Protein AF-A0A7Y3ADX4-F1 (afdb_monomer_lite)

Secondary structure (DSSP, 8-state):
-------TT-TTTSS-SSPBTTBSSS--HHHHHGGGGT-GGG-HHHHHHHHHHHHHHHHTHHHHHHHTT--HHHHHHHHHH--TT-

Sequence (86 aa):
DLAYSYKPGSRWVDSHWMKLNGKRDNFTREDFYTFEKLSPLFSKRKIDRIIDEIKEHVSKWHSLAVENSVPKSLVRLIETNLRLRL

Structure (mmCIF, N/CA/C/O backbone):
data_AF-A0A7Y3ADX4-F1
#
_entry.id   AF-A0A7Y3ADX4-F1
#
loop_
_atom_site.group_PDB
_atom_site.id
_atom_site.type_symbol
_atom_site.label_atom_id
_atom_site.label_alt_id
_atom_site.label_comp_id
_atom_site.label_asym_id
_atom_site.label_entity_id
_atom_site.label_seq_id
_atom_site.pdbx_PDB_ins_code
_atom_site.Cartn_x
_atom_site.Cartn_y
_atom_site.Cartn_z
_atom_site.occupancy
_atom_site.B_iso_or_equiv
_atom_site.auth_seq_id
_atom_site.auth_comp_id
_atom_site.auth_asym_id
_atom_site.auth_atom_id
_atom_site.pdbx_PDB_model_num
ATOM 1 N N . ASP A 1 1 ? 19.110 -1.953 -4.133 1.00 84.56 1 ASP A N 1
ATOM 2 C CA . ASP A 1 1 ? 18.688 -3.311 -4.518 1.00 84.56 1 ASP A CA 1
ATOM 3 C C . ASP A 1 1 ? 17.162 -3.358 -4.547 1.00 84.56 1 ASP A C 1
ATOM 5 O O . ASP A 1 1 ? 16.548 -2.620 -3.781 1.00 84.56 1 ASP A O 1
ATOM 9 N N . LEU A 1 2 ? 16.557 -4.132 -5.450 1.00 90.75 2 LEU A N 1
ATOM 10 C CA . LEU A 1 2 ? 15.103 -4.203 -5.647 1.00 90.75 2 LEU A CA 1
ATOM 11 C C . LEU A 1 2 ? 14.652 -5.667 -5.683 1.00 90.75 2 LEU A C 1
ATOM 13 O O . LEU A 1 2 ? 14.984 -6.399 -6.611 1.00 90.75 2 LEU A O 1
ATOM 17 N N . ALA A 1 3 ? 13.816 -6.058 -4.720 1.00 91.38 3 ALA A N 1
ATOM 18 C CA . ALA A 1 3 ? 13.155 -7.359 -4.695 1.00 91.38 3 ALA A CA 1
ATOM 19 C C . ALA A 1 3 ? 11.643 -7.196 -4.905 1.00 91.38 3 ALA A C 1
ATOM 21 O O . ALA A 1 3 ? 10.992 -6.419 -4.205 1.00 91.38 3 ALA A O 1
ATOM 22 N N . TYR A 1 4 ? 11.078 -7.948 -5.853 1.00 91.88 4 TYR A N 1
ATOM 23 C CA . TYR A 1 4 ? 9.641 -7.968 -6.124 1.00 91.88 4 TYR A CA 1
ATOM 24 C C . TYR A 1 4 ? 9.087 -9.389 -6.015 1.00 91.88 4 TYR A C 1
ATOM 26 O O . TYR A 1 4 ? 9.353 -10.242 -6.860 1.00 91.88 4 TYR A O 1
ATOM 34 N N . SER A 1 5 ? 8.299 -9.626 -4.967 1.00 89.75 5 SER A N 1
ATOM 35 C CA . SER A 1 5 ? 7.803 -10.954 -4.583 1.00 89.75 5 SER A CA 1
ATOM 36 C C . SER A 1 5 ? 6.287 -11.067 -4.753 1.00 89.75 5 SER A C 1
ATOM 38 O O . SER A 1 5 ? 5.580 -11.466 -3.830 1.00 89.75 5 SER A O 1
ATOM 40 N N . TYR A 1 6 ? 5.779 -10.682 -5.925 1.00 91.94 6 TYR A N 1
ATOM 41 C CA . TYR A 1 6 ? 4.369 -10.823 -6.283 1.00 91.94 6 TYR A CA 1
ATOM 42 C C . TYR A 1 6 ? 4.223 -11.279 -7.734 1.00 91.94 6 TYR A C 1
ATOM 44 O O . TYR A 1 6 ? 4.846 -10.724 -8.639 1.00 91.94 6 TYR A O 1
ATOM 52 N N . LYS A 1 7 ? 3.393 -12.300 -7.966 1.00 89.75 7 LYS A N 1
ATOM 53 C CA . LYS A 1 7 ? 3.096 -12.801 -9.314 1.00 89.75 7 LYS A CA 1
ATOM 54 C C . LYS A 1 7 ? 1.599 -13.098 -9.430 1.00 89.75 7 LYS A C 1
ATOM 56 O O . LYS A 1 7 ? 1.173 -14.112 -8.876 1.00 89.75 7 LYS A O 1
ATOM 61 N N . PRO A 1 8 ? 0.819 -12.278 -10.161 1.00 87.06 8 PRO A N 1
ATOM 62 C CA . PRO A 1 8 ? -0.598 -12.540 -10.406 1.00 87.06 8 PRO A CA 1
ATOM 63 C C . PRO A 1 8 ? -0.850 -13.962 -10.922 1.00 87.06 8 PRO A C 1
ATOM 65 O O . PRO A 1 8 ? -0.133 -14.442 -11.803 1.00 87.06 8 PRO A O 1
ATOM 68 N N . GLY A 1 9 ? -1.859 -14.637 -10.366 1.00 87.88 9 GLY A N 1
ATOM 69 C CA . GLY A 1 9 ? -2.245 -16.004 -10.740 1.00 87.88 9 GLY A CA 1
ATOM 70 C C . GLY A 1 9 ? -1.322 -17.108 -10.214 1.00 87.88 9 GLY A C 1
ATOM 71 O O . GLY A 1 9 ? -1.539 -18.286 -10.500 1.00 87.88 9 GLY A O 1
ATOM 72 N N . SER A 1 10 ? -0.279 -16.765 -9.455 1.00 89.94 10 SER A N 1
ATOM 73 C CA . SER A 1 10 ? 0.548 -17.751 -8.770 1.00 89.94 10 SER A CA 1
ATOM 74 C C . SER A 1 10 ? -0.085 -18.164 -7.448 1.00 89.94 10 SER A C 1
ATOM 76 O O . SER A 1 10 ? -0.069 -17.388 -6.499 1.00 89.94 10 SER A O 1
ATOM 78 N N . ARG A 1 11 ? -0.478 -19.438 -7.330 1.00 84.12 11 ARG A N 1
ATOM 79 C CA . ARG A 1 11 ? -1.025 -20.038 -6.095 1.00 84.12 11 ARG A CA 1
ATOM 80 C C . ARG A 1 11 ? -0.208 -19.748 -4.823 1.00 84.12 11 ARG A C 1
ATOM 82 O O . ARG A 1 11 ? -0.745 -19.828 -3.722 1.00 84.12 11 ARG A O 1
ATOM 89 N N . TRP A 1 12 ? 1.088 -19.478 -4.964 1.00 83.38 12 TRP A N 1
ATOM 90 C CA . TRP A 1 12 ? 2.009 -19.307 -3.841 1.00 83.38 12 TRP A CA 1
ATOM 91 C C . TRP A 1 12 ? 2.308 -17.849 -3.483 1.00 83.38 12 TRP A C 1
ATOM 93 O O . TRP A 1 12 ? 2.614 -17.577 -2.328 1.00 83.38 12 TRP A O 1
ATOM 103 N N . VAL A 1 13 ? 2.261 -16.923 -4.447 1.00 88.38 13 VAL A N 1
ATOM 104 C CA . VAL A 1 13 ? 2.765 -15.542 -4.268 1.00 88.38 13 VAL A CA 1
ATOM 105 C C . VAL A 1 13 ? 1.859 -14.475 -4.898 1.00 88.38 13 VAL A C 1
ATOM 107 O O . VAL A 1 13 ? 2.295 -13.350 -5.134 1.00 88.38 13 VAL A O 1
ATOM 110 N N . ASP A 1 14 ? 0.601 -14.807 -5.194 1.00 89.19 14 ASP A N 1
ATOM 111 C CA . ASP A 1 14 ? -0.423 -13.843 -5.630 1.00 89.19 14 ASP A CA 1
ATOM 112 C C . ASP A 1 14 ? -1.249 -13.263 -4.473 1.00 89.19 14 ASP A C 1
ATOM 114 O O . ASP A 1 14 ? -2.136 -12.437 -4.688 1.00 89.19 14 ASP A O 1
ATOM 118 N N . SER A 1 15 ? -0.966 -13.694 -3.245 1.00 86.88 15 SER A N 1
ATOM 119 C CA . SER A 1 15 ? -1.769 -13.390 -2.068 1.00 86.88 15 SER A CA 1
ATOM 120 C C . SER A 1 15 ? -0.884 -12.971 -0.908 1.00 86.88 15 SER A C 1
ATOM 122 O O . SER A 1 15 ? 0.178 -13.548 -0.667 1.00 86.88 15 SER A O 1
ATOM 124 N N . HIS A 1 16 ? -1.344 -11.980 -0.145 1.00 86.44 16 HIS A N 1
ATOM 125 C CA . HIS A 1 16 ? -0.670 -11.605 1.088 1.00 86.44 16 HIS A CA 1
ATOM 126 C C . HIS A 1 16 ? -0.749 -12.746 2.116 1.00 86.44 16 HIS A C 1
ATOM 128 O O . HIS A 1 16 ? -1.758 -13.453 2.211 1.00 86.44 16 HIS A O 1
ATOM 134 N N . TRP A 1 17 ? 0.320 -12.922 2.897 1.00 87.19 17 TRP A N 1
ATOM 135 C CA . TRP A 1 17 ? 0.397 -13.993 3.891 1.00 87.19 17 TRP A CA 1
ATOM 136 C C . TRP A 1 17 ? -0.598 -13.777 5.042 1.00 87.19 17 TRP A C 1
ATOM 138 O O . TRP A 1 17 ? -1.259 -14.719 5.489 1.00 87.19 17 TRP A O 1
ATOM 148 N N . MET A 1 18 ? -0.765 -12.523 5.471 1.00 90.69 18 MET A N 1
ATOM 149 C CA . MET A 1 18 ? -1.685 -12.139 6.541 1.00 90.69 18 MET A CA 1
ATOM 150 C C . MET A 1 18 ? -3.080 -11.772 6.018 1.00 90.69 18 MET A C 1
ATOM 152 O O . MET A 1 18 ? -3.258 -11.361 4.872 1.00 90.69 18 MET A O 1
ATOM 156 N N . LYS A 1 19 ? -4.081 -11.901 6.896 1.00 92.25 19 LYS A N 1
ATOM 157 C CA . LYS A 1 19 ? -5.444 -11.403 6.673 1.00 92.25 19 LYS A CA 1
A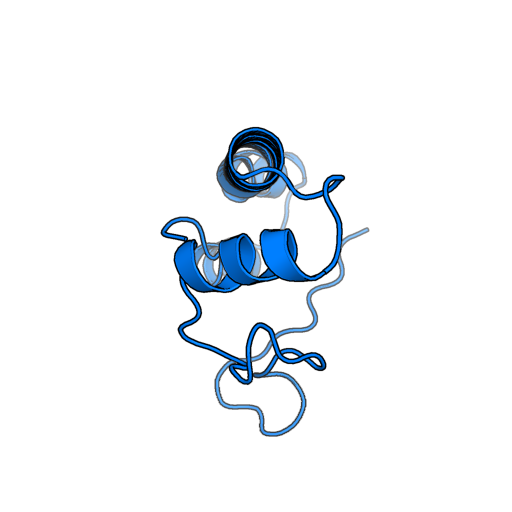TOM 158 C C . LYS A 1 19 ? -5.646 -10.087 7.418 1.00 92.25 19 LYS A C 1
ATOM 160 O O . LYS A 1 19 ? -5.294 -9.994 8.590 1.00 92.25 19 LYS A O 1
ATOM 165 N N . LEU A 1 20 ? -6.296 -9.128 6.772 1.00 92.50 20 LEU A N 1
ATOM 166 C CA . LEU A 1 20 ? -6.825 -7.914 7.381 1.00 92.50 20 LEU A CA 1
ATOM 167 C C . LEU A 1 20 ? -8.338 -8.063 7.522 1.00 92.50 20 LEU A C 1
ATOM 169 O O . LEU A 1 20 ? -9.027 -8.231 6.519 1.00 92.50 20 LEU A O 1
ATOM 173 N N . ASN A 1 21 ? -8.854 -8.042 8.753 1.00 92.94 21 ASN A N 1
ATOM 174 C CA . ASN A 1 21 ? -10.288 -8.211 9.019 1.00 92.94 21 ASN A CA 1
ATOM 175 C C . ASN A 1 21 ? -10.895 -9.440 8.291 1.00 92.94 21 ASN A C 1
ATOM 177 O O . ASN A 1 21 ? -11.931 -9.374 7.636 1.00 92.94 21 ASN A O 1
ATOM 181 N N . GLY A 1 22 ? -10.173 -10.568 8.316 1.00 93.56 22 GLY A N 1
ATOM 182 C CA . GLY A 1 22 ? -10.566 -11.807 7.632 1.00 93.56 22 GLY A CA 1
ATOM 183 C C . GLY A 1 22 ? -10.308 -11.848 6.116 1.00 93.56 22 GLY A C 1
ATOM 184 O O . GLY A 1 22 ? -10.373 -12.932 5.530 1.00 93.56 22 GLY A O 1
ATOM 185 N N . LYS A 1 23 ? -9.939 -10.727 5.488 1.00 94.00 23 LYS A N 1
ATOM 186 C CA . LYS A 1 23 ? -9.715 -10.592 4.041 1.00 94.00 23 LYS A CA 1
ATOM 187 C C . LYS A 1 23 ? -8.225 -10.664 3.695 1.00 94.00 2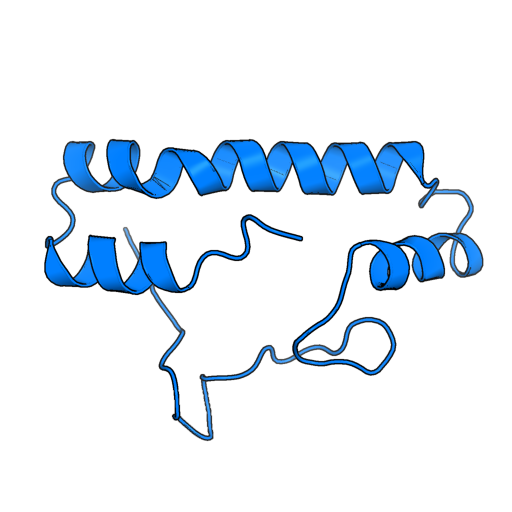3 LYS A C 1
ATOM 189 O O . LYS A 1 23 ? -7.397 -10.066 4.373 1.00 94.00 23 LYS A O 1
ATOM 194 N N . ARG A 1 24 ? -7.869 -11.391 2.631 1.00 91.31 24 ARG A N 1
ATOM 195 C CA . ARG A 1 24 ? -6.508 -11.357 2.040 1.00 91.31 24 ARG A CA 1
ATOM 196 C C . ARG A 1 24 ? -6.398 -10.376 0.879 1.00 91.31 24 ARG A C 1
ATOM 198 O O . ARG A 1 24 ? -5.309 -9.904 0.575 1.00 91.31 24 ARG A O 1
ATOM 205 N N . ASP A 1 25 ? -7.529 -10.079 0.250 1.00 90.56 25 ASP A N 1
ATOM 206 C CA . ASP A 1 25 ? -7.626 -9.178 -0.884 1.00 90.56 25 ASP A CA 1
ATOM 207 C C . ASP A 1 25 ? -8.961 -8.425 -0.872 1.00 90.56 25 ASP A C 1
ATOM 209 O O . ASP A 1 25 ? -9.857 -8.782 -0.103 1.00 90.56 25 ASP A O 1
ATOM 213 N N . ASN A 1 26 ? -9.076 -7.380 -1.696 1.00 91.06 26 ASN A N 1
ATOM 214 C CA . ASN A 1 26 ? -10.242 -6.493 -1.782 1.00 91.06 26 ASN A CA 1
ATOM 215 C C . ASN A 1 26 ? -10.661 -5.916 -0.418 1.00 91.06 26 ASN A C 1
ATOM 217 O O . ASN A 1 26 ? -11.840 -5.682 -0.149 1.00 91.06 26 ASN A O 1
ATOM 221 N N . PHE A 1 27 ? -9.686 -5.719 0.469 1.00 94.12 27 PHE A N 1
ATOM 222 C CA . PHE A 1 27 ? -9.891 -4.976 1.699 1.00 94.12 27 PHE A CA 1
ATOM 223 C C . PHE A 1 27 ? -9.901 -3.478 1.400 1.00 94.12 27 PHE A C 1
ATOM 225 O O . PHE A 1 27 ? -9.259 -2.992 0.470 1.00 94.12 27 PHE A O 1
ATOM 232 N N . THR A 1 28 ? -10.650 -2.763 2.217 1.00 95.00 28 THR A N 1
ATOM 233 C CA . THR A 1 28 ? -10.921 -1.333 2.104 1.00 95.00 28 THR A CA 1
ATOM 234 C C . THR A 1 28 ? -10.337 -0.608 3.305 1.00 95.00 28 THR A C 1
ATOM 236 O O . THR A 1 28 ? -9.981 -1.235 4.305 1.00 95.00 28 THR A O 1
ATOM 239 N N . ARG A 1 29 ? -10.286 0.722 3.251 1.00 94.88 29 ARG A N 1
ATOM 240 C CA . ARG A 1 29 ? -9.919 1.538 4.412 1.00 94.88 29 ARG A CA 1
ATOM 241 C C . ARG A 1 29 ? -10.763 1.235 5.663 1.00 94.88 29 ARG A C 1
ATOM 243 O O . ARG A 1 29 ? -10.213 1.183 6.759 1.00 94.88 29 ARG A O 1
ATOM 250 N N . GLU A 1 30 ? -12.048 0.918 5.501 1.00 95.38 30 GLU A N 1
ATOM 251 C CA . GLU A 1 30 ? -12.939 0.524 6.607 1.00 95.38 30 GLU A CA 1
ATOM 252 C C . GLU A 1 30 ? -12.462 -0.738 7.344 1.00 95.38 30 GLU A C 1
ATOM 254 O O . GLU A 1 30 ? -12.630 -0.863 8.558 1.00 95.38 30 GLU A O 1
ATOM 259 N N . ASP A 1 31 ? -11.794 -1.662 6.644 1.00 96.19 31 ASP A N 1
ATOM 260 C CA . ASP A 1 31 ? -11.229 -2.857 7.273 1.00 96.19 31 ASP A CA 1
ATOM 261 C C . ASP A 1 31 ? -10.093 -2.509 8.249 1.00 96.19 31 ASP A C 1
ATOM 263 O O . ASP A 1 31 ? -9.914 -3.211 9.245 1.00 96.19 31 ASP A O 1
ATOM 267 N N . PHE A 1 32 ? -9.369 -1.405 8.029 1.00 95.50 32 PHE A N 1
ATOM 268 C CA . PHE A 1 32 ? -8.342 -0.923 8.958 1.00 95.50 32 PHE A CA 1
ATOM 269 C C . PHE A 1 32 ? -8.941 -0.265 10.198 1.00 95.50 32 PHE A C 1
ATOM 271 O O . PHE A 1 32 ? -8.403 -0.435 11.289 1.00 95.50 32 PHE A O 1
ATOM 278 N N . TYR A 1 33 ? -10.069 0.439 10.075 1.00 96.06 33 TYR A N 1
ATOM 279 C CA . TYR A 1 33 ? -10.722 1.071 11.229 1.00 96.06 33 TYR A CA 1
ATOM 280 C C . TYR A 1 33 ? -11.213 0.055 12.264 1.00 96.06 33 TYR A C 1
ATOM 282 O O . TYR A 1 33 ? -11.384 0.391 13.433 1.00 96.06 33 TYR A O 1
ATOM 290 N N . THR A 1 34 ? -11.334 -1.225 11.894 1.00 95.56 34 THR A N 1
ATOM 291 C CA . THR A 1 34 ? -11.584 -2.300 12.867 1.00 95.56 34 THR A CA 1
ATOM 292 C C . THR A 1 34 ? -10.508 -2.398 13.956 1.00 95.56 34 THR A C 1
ATOM 294 O O . THR A 1 34 ? -10.799 -2.890 15.047 1.00 95.56 34 THR A O 1
ATOM 297 N N . PHE A 1 35 ? -9.303 -1.866 13.717 1.00 94.69 35 PHE A N 1
ATOM 298 C CA . PHE A 1 35 ? -8.225 -1.795 14.704 1.00 94.69 35 PHE A CA 1
ATOM 299 C C . PHE A 1 35 ? -8.516 -0.860 15.879 1.00 94.69 35 PHE A C 1
ATOM 301 O O . PHE A 1 35 ? -7.940 -1.067 16.948 1.00 94.69 35 PHE A O 1
ATOM 308 N N . GLU A 1 36 ? -9.440 0.098 15.744 1.00 94.69 36 GLU A N 1
ATOM 309 C CA . GLU A 1 36 ? -9.877 0.941 16.869 1.00 94.69 36 GLU A CA 1
ATOM 310 C C . GLU A 1 36 ? -10.388 0.096 18.043 1.00 94.69 36 GLU A C 1
ATOM 312 O O . GLU A 1 36 ? -10.192 0.449 19.204 1.00 94.69 36 GLU A O 1
ATOM 317 N N . LYS A 1 37 ? -10.980 -1.069 17.745 1.00 93.19 37 LYS A N 1
ATOM 318 C CA . LYS A 1 37 ? -11.486 -2.020 18.745 1.00 93.19 37 LYS A CA 1
ATOM 319 C C . LYS A 1 37 ? -10.373 -2.766 19.486 1.00 93.19 37 LYS A C 1
ATOM 321 O O . LYS A 1 37 ? -10.632 -3.335 20.540 1.00 93.19 37 LYS A O 1
ATOM 326 N N . LEU A 1 38 ? -9.160 -2.805 18.929 1.00 93.44 38 LEU A N 1
ATOM 327 C CA . LEU A 1 38 ? -8.019 -3.527 19.497 1.00 93.44 38 LEU A CA 1
ATOM 328 C C . LEU A 1 38 ? -7.206 -2.654 20.454 1.00 93.44 38 LEU A C 1
ATOM 330 O O . LEU A 1 38 ? -6.651 -3.159 21.427 1.00 93.44 38 LEU A O 1
ATOM 334 N N . SER A 1 39 ? -7.088 -1.354 20.167 1.00 95.00 39 SER A N 1
ATOM 335 C CA . SER A 1 39 ? -6.352 -0.420 21.018 1.00 95.00 39 SER A CA 1
ATOM 336 C C . SER A 1 39 ? -6.727 1.035 20.720 1.00 95.00 39 SER A C 1
ATOM 338 O O . SER A 1 39 ? -6.784 1.412 19.547 1.00 95.00 39 SER A O 1
ATOM 340 N N . PRO A 1 40 ? -6.836 1.905 21.747 1.00 91.62 40 PRO A N 1
ATOM 341 C CA . PRO A 1 40 ? -7.018 3.347 21.552 1.00 91.62 40 PRO A CA 1
ATOM 342 C C . PRO A 1 40 ? -5.850 4.006 20.795 1.00 91.62 40 PRO A C 1
ATOM 344 O O . PRO A 1 40 ? -5.979 5.122 20.295 1.00 91.62 40 PRO A O 1
ATOM 347 N N . LEU A 1 41 ? -4.707 3.318 20.666 1.00 94.94 41 LEU A N 1
ATOM 348 C CA . LEU A 1 41 ? -3.577 3.770 19.855 1.00 94.94 41 LEU A CA 1
ATOM 349 C C . LEU A 1 41 ? -3.874 3.806 18.352 1.00 94.94 41 LEU A C 1
ATOM 351 O O . LEU A 1 41 ? -3.128 4.470 17.630 1.00 94.94 41 LEU A O 1
ATOM 355 N N . PHE A 1 42 ? -4.897 3.094 17.876 1.00 95.94 42 PHE A N 1
ATOM 356 C CA . PHE A 1 42 ? -5.262 2.984 16.462 1.00 95.94 42 PHE A CA 1
ATOM 357 C C . PHE A 1 42 ? -6.433 3.893 16.091 1.00 95.94 42 PHE A C 1
ATOM 359 O O . PHE A 1 42 ? -7.334 3.469 15.382 1.00 95.94 42 PHE A O 1
ATOM 366 N N . SER A 1 43 ? -6.433 5.145 16.551 1.00 96.81 43 SER A N 1
ATOM 367 C CA . SER A 1 43 ? -7.479 6.097 16.163 1.00 96.81 43 SER A CA 1
ATOM 368 C C . SER A 1 43 ? -7.575 6.254 14.640 1.00 96.81 43 SER A C 1
ATOM 370 O O . SER A 1 43 ? -6.552 6.262 13.946 1.00 96.81 43 SER A O 1
ATOM 372 N N . LYS A 1 44 ? -8.791 6.464 14.123 1.00 96.25 44 LYS A N 1
ATOM 373 C CA . LYS A 1 44 ? -9.076 6.714 12.703 1.00 96.25 44 LYS A CA 1
ATOM 374 C C . LYS A 1 44 ? -8.116 7.719 12.079 1.00 96.25 44 LYS A C 1
ATOM 376 O O . LYS A 1 44 ? -7.494 7.428 11.067 1.00 96.25 44 LYS A O 1
ATOM 381 N N . ARG A 1 45 ? -7.887 8.854 12.750 1.00 97.12 45 ARG A N 1
ATOM 382 C CA . ARG A 1 45 ? -6.942 9.889 12.297 1.00 97.12 45 ARG A CA 1
ATOM 383 C C . ARG A 1 45 ? -5.521 9.352 12.103 1.00 97.12 45 ARG A C 1
ATOM 385 O O . ARG A 1 45 ? -4.839 9.754 11.164 1.00 97.12 45 ARG A O 1
ATOM 392 N N . LYS A 1 46 ? -5.042 8.488 13.004 1.00 97.19 46 LYS A N 1
ATOM 393 C CA . LYS A 1 46 ? -3.704 7.892 12.895 1.00 97.19 46 LYS A CA 1
ATOM 394 C C . LYS A 1 46 ? -3.651 6.876 11.759 1.00 97.19 46 LYS A C 1
ATOM 396 O O . LYS A 1 46 ? -2.670 6.874 11.023 1.00 97.19 46 LYS A O 1
ATOM 401 N N . ILE A 1 47 ? -4.687 6.047 11.625 1.00 97.19 47 ILE A N 1
ATOM 402 C CA . ILE A 1 47 ? -4.817 5.079 10.531 1.00 97.19 47 ILE A CA 1
ATOM 403 C C . ILE A 1 47 ? -4.807 5.809 9.186 1.00 97.19 47 ILE A C 1
ATOM 405 O O . ILE A 1 47 ? -3.982 5.484 8.338 1.00 97.19 47 ILE A O 1
ATOM 409 N N . ASP A 1 48 ? -5.653 6.828 9.028 1.00 97.06 48 ASP A N 1
ATOM 410 C CA . ASP A 1 48 ? -5.744 7.640 7.813 1.00 97.06 48 ASP A CA 1
ATOM 411 C C . ASP A 1 48 ? -4.393 8.236 7.450 1.00 97.06 48 ASP A C 1
ATOM 413 O O . ASP A 1 48 ? -3.898 8.009 6.350 1.00 97.06 48 ASP A O 1
ATOM 417 N N . ARG A 1 49 ? -3.744 8.900 8.413 1.00 97.88 49 ARG A N 1
ATOM 418 C CA . ARG A 1 49 ? -2.423 9.494 8.203 1.00 97.88 49 ARG A CA 1
ATOM 419 C C . ARG A 1 49 ? -1.405 8.469 7.703 1.00 97.88 49 ARG A C 1
ATOM 421 O O . ARG A 1 49 ? -0.698 8.759 6.750 1.00 97.88 49 ARG A O 1
ATOM 428 N N . ILE A 1 50 ? -1.333 7.292 8.330 1.00 97.12 50 ILE A N 1
ATOM 429 C CA . ILE A 1 50 ? -0.382 6.243 7.933 1.00 97.12 50 ILE A CA 1
ATOM 430 C C . ILE A 1 50 ? -0.699 5.733 6.523 1.00 97.12 50 ILE A C 1
ATOM 432 O O . ILE A 1 50 ? 0.208 5.586 5.710 1.00 97.12 50 ILE A O 1
ATOM 436 N N . ILE A 1 51 ? -1.970 5.462 6.213 1.00 96.81 51 ILE A N 1
ATOM 437 C CA . ILE A 1 51 ? -2.356 4.961 4.889 1.00 96.81 51 ILE A CA 1
ATOM 438 C C . ILE A 1 51 ? -2.054 6.008 3.812 1.00 96.81 51 ILE A C 1
ATOM 440 O O . ILE A 1 51 ? -1.507 5.658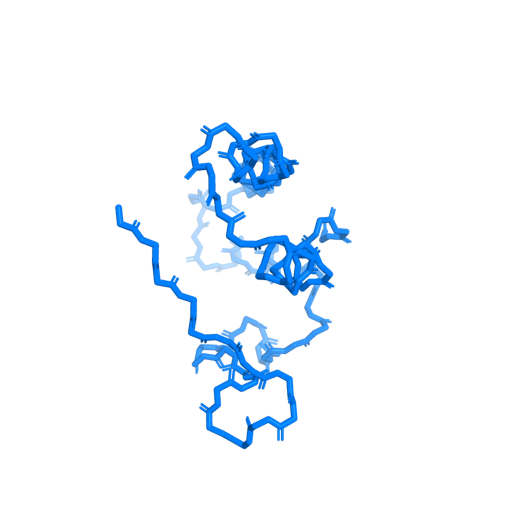 2.768 1.00 96.81 51 ILE A O 1
ATOM 444 N N . ASP A 1 52 ? -2.382 7.276 4.055 1.00 97.50 52 ASP A N 1
ATOM 445 C CA . ASP A 1 52 ? -2.165 8.358 3.094 1.00 97.50 52 ASP A CA 1
ATOM 446 C C . ASP A 1 52 ? -0.677 8.643 2.866 1.00 97.50 52 ASP A C 1
ATOM 448 O O . ASP A 1 52 ? -0.259 8.757 1.716 1.00 97.50 52 ASP A O 1
ATOM 452 N N . GLU A 1 53 ? 0.137 8.640 3.924 1.00 98.12 53 GLU A N 1
ATOM 453 C CA . GLU A 1 53 ? 1.597 8.765 3.832 1.00 98.12 53 GLU A CA 1
ATOM 454 C C . GLU A 1 53 ? 2.202 7.633 2.987 1.00 98.12 53 GLU A C 1
ATOM 456 O O . GLU A 1 53 ? 2.953 7.875 2.040 1.00 98.12 53 GLU A O 1
ATOM 461 N N . ILE A 1 54 ? 1.818 6.380 3.256 1.00 97.12 54 ILE A N 1
ATOM 462 C CA . ILE A 1 54 ? 2.297 5.234 2.475 1.00 97.12 5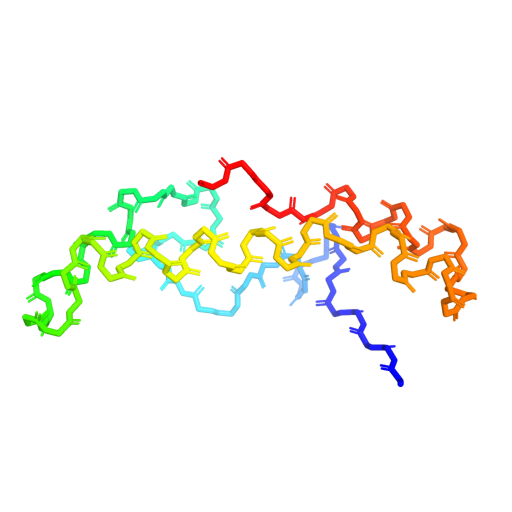4 ILE A CA 1
ATOM 463 C C . ILE A 1 54 ? 1.833 5.324 1.018 1.00 97.12 54 ILE A C 1
ATOM 465 O O . ILE A 1 54 ? 2.629 5.069 0.114 1.00 97.12 54 ILE A O 1
ATOM 469 N N . LYS A 1 55 ? 0.581 5.718 0.757 1.00 96.94 55 LYS A N 1
ATOM 470 C CA . LYS A 1 55 ? 0.079 5.916 -0.613 1.00 96.94 55 LYS A CA 1
ATOM 471 C C . LYS A 1 55 ? 0.870 6.994 -1.343 1.00 96.94 55 LYS A C 1
ATOM 473 O O . LYS A 1 55 ? 1.234 6.783 -2.498 1.00 96.94 55 LYS A O 1
ATOM 478 N N . GLU A 1 56 ? 1.165 8.110 -0.684 1.00 97.56 56 GLU A N 1
ATOM 479 C CA . GLU A 1 56 ? 1.965 9.191 -1.254 1.00 97.56 56 GLU A CA 1
ATOM 480 C C . GLU A 1 56 ? 3.362 8.692 -1.641 1.00 97.56 56 GLU A C 1
ATOM 482 O O . GLU A 1 56 ? 3.787 8.866 -2.783 1.00 97.56 56 GLU A O 1
ATOM 487 N N . HIS A 1 57 ? 4.060 8.006 -0.735 1.00 97.31 57 HIS A N 1
ATOM 488 C CA . HIS A 1 57 ? 5.384 7.456 -1.023 1.00 97.31 57 HIS A CA 1
ATOM 489 C C . HIS A 1 57 ? 5.358 6.409 -2.137 1.00 97.31 57 HIS A C 1
ATOM 491 O O . HIS A 1 57 ? 6.174 6.468 -3.056 1.00 97.31 57 HIS A O 1
ATOM 497 N N . VAL A 1 58 ? 4.400 5.482 -2.103 1.00 97.00 58 VAL A N 1
ATOM 498 C CA . VAL A 1 58 ? 4.278 4.419 -3.108 1.00 97.00 58 VAL A CA 1
ATOM 499 C C . VAL A 1 58 ? 3.880 4.986 -4.476 1.00 97.00 58 VAL A C 1
ATOM 501 O O . VAL A 1 58 ? 4.333 4.477 -5.498 1.00 97.00 58 VAL A O 1
ATOM 504 N N . SER A 1 59 ? 3.117 6.084 -4.529 1.00 97.44 59 SER A N 1
ATOM 505 C CA . SER A 1 59 ? 2.767 6.759 -5.790 1.00 97.44 59 SER A CA 1
ATOM 506 C C . SER A 1 59 ? 3.978 7.326 -6.541 1.00 97.44 59 SER A C 1
ATOM 508 O O . SER A 1 59 ? 3.929 7.474 -7.760 1.00 97.44 59 SER A O 1
ATOM 510 N N . LYS A 1 60 ? 5.098 7.569 -5.844 1.00 98.00 60 LYS A N 1
ATOM 511 C CA . LYS A 1 60 ? 6.359 8.046 -6.439 1.00 98.00 60 LYS A CA 1
ATOM 512 C C . LYS A 1 60 ? 7.136 6.932 -7.154 1.00 98.00 60 LYS A C 1
ATOM 514 O O . LYS A 1 60 ? 8.177 7.213 -7.747 1.00 98.00 60 LYS A O 1
ATOM 519 N N . TRP A 1 61 ? 6.639 5.687 -7.119 1.00 97.69 61 TRP A N 1
ATOM 520 C CA . TRP A 1 61 ? 7.277 4.503 -7.704 1.00 97.69 61 TRP A CA 1
ATOM 521 C C . TRP A 1 61 ? 7.805 4.743 -9.117 1.00 97.69 61 TRP A C 1
ATOM 523 O O . TRP A 1 61 ? 8.972 4.471 -9.370 1.00 97.69 61 TRP A O 1
ATOM 533 N N . HIS A 1 62 ? 6.973 5.270 -10.019 1.00 97.62 62 HIS A N 1
ATOM 534 C CA . HIS A 1 62 ? 7.349 5.434 -11.421 1.00 97.62 62 HIS A CA 1
ATOM 535 C C . HIS A 1 62 ? 8.615 6.287 -11.576 1.00 97.62 62 HIS A C 1
ATOM 537 O O . HIS A 1 62 ? 9.585 5.851 -12.194 1.00 97.62 62 HIS A O 1
ATOM 543 N N . SER A 1 63 ? 8.626 7.476 -10.969 1.00 97.81 63 SER A N 1
ATOM 544 C CA . SER A 1 63 ? 9.749 8.413 -11.051 1.00 97.81 63 SER A CA 1
ATOM 545 C C . SER A 1 63 ? 11.026 7.817 -10.462 1.00 97.81 63 SER A C 1
ATOM 547 O O . SER A 1 63 ? 12.066 7.834 -11.115 1.00 97.81 63 SER A O 1
ATOM 549 N N . LEU A 1 64 ? 10.928 7.218 -9.271 1.00 97.81 64 LEU A N 1
ATOM 550 C CA . LEU A 1 64 ? 12.067 6.591 -8.595 1.00 97.81 64 LEU A CA 1
ATOM 551 C C . LEU A 1 64 ? 12.615 5.401 -9.389 1.00 97.81 64 LEU A C 1
ATOM 553 O O . LEU A 1 64 ? 13.826 5.218 -9.489 1.00 97.81 64 LEU A O 1
ATOM 557 N N . ALA A 1 65 ? 11.737 4.587 -9.972 1.00 97.69 65 ALA A N 1
ATOM 558 C CA . ALA A 1 65 ? 12.135 3.417 -10.739 1.00 97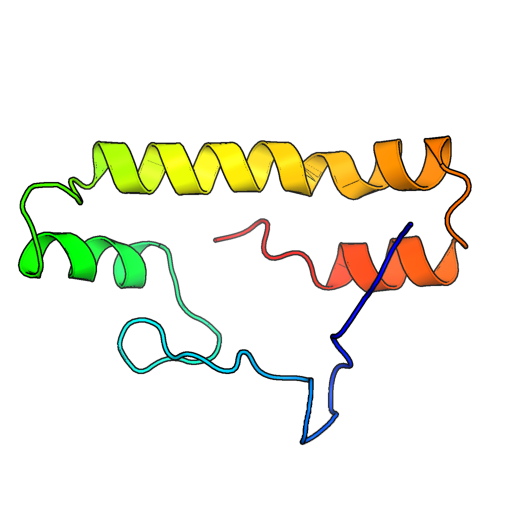.69 65 ALA A CA 1
ATOM 559 C C . ALA A 1 65 ? 12.826 3.809 -12.055 1.00 97.69 65 ALA A C 1
ATOM 561 O O . ALA A 1 65 ? 13.804 3.171 -12.442 1.00 97.69 65 ALA A O 1
ATOM 562 N N . VAL A 1 66 ? 12.366 4.878 -12.715 1.00 97.31 66 VAL A N 1
ATOM 563 C CA . VAL A 1 66 ? 13.026 5.439 -13.904 1.00 97.31 66 VAL A CA 1
ATOM 564 C C . VAL A 1 66 ? 14.392 6.027 -13.553 1.00 97.31 66 VAL A C 1
ATOM 566 O O . VAL A 1 66 ? 15.370 5.705 -14.223 1.00 97.31 66 VAL A O 1
ATOM 569 N N . GLU A 1 67 ? 14.480 6.825 -12.485 1.00 98.00 67 GLU A N 1
ATOM 570 C CA . GLU A 1 67 ? 15.738 7.407 -11.992 1.00 98.00 67 GLU A CA 1
ATOM 571 C C . GLU A 1 67 ? 16.786 6.326 -11.687 1.00 98.00 67 GLU A C 1
ATOM 573 O O . GLU A 1 67 ? 17.954 6.454 -12.046 1.00 98.00 67 GLU A O 1
ATOM 578 N N . ASN A 1 68 ? 16.350 5.209 -11.104 1.00 97.31 68 ASN A N 1
ATOM 579 C CA . ASN A 1 68 ? 17.210 4.080 -10.750 1.00 97.31 68 ASN A CA 1
ATOM 580 C C . ASN A 1 68 ? 17.349 3.036 -11.875 1.00 97.31 68 ASN A C 1
ATOM 582 O O . ASN A 1 68 ? 17.822 1.927 -11.629 1.00 97.31 68 ASN A O 1
ATOM 586 N N . SER A 1 69 ? 16.956 3.370 -13.111 1.00 97.12 69 SER A N 1
ATOM 587 C CA . SER A 1 69 ? 17.124 2.516 -14.299 1.00 97.12 69 SER A CA 1
ATOM 588 C C . SER A 1 69 ? 16.505 1.112 -14.177 1.00 97.12 69 SER A C 1
ATOM 590 O O . SER A 1 69 ? 17.012 0.138 -14.739 1.00 97.12 69 SER A O 1
ATOM 592 N N . VAL A 1 70 ? 15.381 0.989 -13.464 1.00 97.50 70 VAL A N 1
ATOM 593 C CA . VAL A 1 70 ? 14.622 -0.266 -13.366 1.00 97.50 70 VAL A CA 1
ATOM 594 C C . VAL A 1 70 ? 14.093 -0.652 -14.759 1.00 97.50 70 VAL A C 1
ATOM 596 O O . VAL A 1 70 ? 13.573 0.206 -15.480 1.00 97.50 70 VAL A O 1
ATOM 599 N N . PRO A 1 71 ? 14.163 -1.936 -15.169 1.00 97.12 71 PRO A N 1
ATOM 600 C CA . PRO A 1 71 ? 13.640 -2.371 -16.461 1.00 97.12 71 PRO A CA 1
ATOM 601 C C . PRO A 1 71 ? 12.175 -1.963 -16.666 1.00 97.12 71 PRO A C 1
ATOM 603 O O . PRO A 1 71 ? 11.323 -2.241 -15.824 1.00 97.12 71 PRO A O 1
ATOM 606 N N . LYS A 1 72 ? 11.852 -1.355 -17.817 1.00 96.94 72 LYS A N 1
ATOM 607 C CA . LYS A 1 72 ? 10.511 -0.804 -18.116 1.00 96.94 72 LYS A CA 1
ATOM 608 C C . LYS A 1 72 ? 9.369 -1.808 -17.916 1.00 96.94 72 LYS A C 1
ATOM 610 O O . LYS A 1 72 ? 8.288 -1.438 -17.462 1.00 96.94 72 LYS A O 1
ATOM 615 N N . SER A 1 73 ? 9.603 -3.077 -18.250 1.00 95.69 73 SER A N 1
ATOM 616 C CA . SER A 1 73 ? 8.636 -4.159 -18.033 1.00 95.69 73 SER A CA 1
ATOM 617 C C . SER A 1 73 ? 8.327 -4.362 -16.548 1.00 95.69 73 SER A C 1
ATOM 619 O O . SER A 1 73 ? 7.162 -4.524 -16.189 1.00 95.69 73 SER A O 1
ATOM 621 N N . LEU A 1 74 ? 9.347 -4.296 -15.689 1.00 95.88 74 LEU A N 1
ATOM 622 C CA . LEU A 1 74 ? 9.209 -4.410 -14.241 1.00 95.88 74 LEU A CA 1
ATOM 623 C C . LEU A 1 74 ? 8.560 -3.158 -13.636 1.00 95.88 74 LEU A C 1
ATOM 625 O O . LEU A 1 74 ? 7.696 -3.299 -12.777 1.00 95.88 74 LEU A O 1
ATOM 629 N N . VAL A 1 75 ? 8.892 -1.957 -14.132 1.00 97.31 75 VAL A N 1
ATOM 630 C CA . VAL A 1 75 ? 8.215 -0.707 -13.730 1.00 97.31 75 VAL A CA 1
ATOM 631 C C . VAL A 1 75 ? 6.709 -0.831 -13.925 1.00 97.31 75 VAL A C 1
ATOM 633 O O . VAL A 1 75 ? 5.960 -0.666 -12.963 1.00 97.31 75 VAL A O 1
ATOM 636 N N . ARG A 1 76 ? 6.282 -1.204 -15.139 1.00 96.50 76 ARG A N 1
ATOM 637 C CA . ARG A 1 76 ? 4.867 -1.365 -15.489 1.00 96.50 76 ARG A CA 1
ATOM 638 C C . ARG A 1 76 ? 4.198 -2.478 -14.681 1.00 96.50 76 ARG A C 1
ATOM 640 O O . ARG A 1 76 ? 3.071 -2.306 -14.223 1.00 96.50 76 ARG A O 1
ATOM 647 N N . LEU A 1 77 ? 4.879 -3.613 -14.500 1.00 95.25 77 LEU A N 1
ATOM 648 C CA . LEU A 1 77 ? 4.358 -4.724 -13.703 1.00 95.25 77 LEU A CA 1
ATOM 649 C C . LEU A 1 77 ? 4.070 -4.277 -12.269 1.00 95.25 77 LEU A C 1
ATOM 651 O O . LEU A 1 77 ? 2.963 -4.481 -11.784 1.00 95.25 77 LEU A O 1
ATOM 655 N N . ILE A 1 78 ? 5.034 -3.640 -11.607 1.00 96.19 78 ILE A N 1
ATOM 656 C CA . ILE A 1 78 ? 4.865 -3.183 -10.227 1.00 96.19 78 ILE A CA 1
ATOM 657 C C . ILE A 1 78 ? 3.768 -2.120 -10.160 1.00 96.19 78 ILE A C 1
ATOM 659 O O . ILE A 1 78 ? 2.843 -2.269 -9.368 1.00 96.19 78 ILE A O 1
ATOM 663 N N . GLU A 1 79 ? 3.814 -1.118 -11.042 1.00 95.69 79 GLU A N 1
ATOM 664 C CA . GLU A 1 79 ? 2.874 0.008 -11.091 1.00 95.69 79 GLU A CA 1
ATOM 665 C C . GLU A 1 79 ? 1.411 -0.443 -11.196 1.00 95.69 79 GLU A C 1
ATOM 667 O O . GLU A 1 79 ? 0.563 0.027 -10.440 1.00 95.69 79 GLU A O 1
ATOM 672 N N . THR A 1 80 ? 1.118 -1.421 -12.060 1.00 94.69 80 THR A N 1
ATOM 673 C CA . THR A 1 80 ? -0.245 -1.969 -12.214 1.00 94.69 80 THR A CA 1
ATOM 674 C C . THR A 1 80 ? -0.762 -2.730 -10.989 1.00 94.69 80 THR A C 1
ATOM 676 O O . THR A 1 80 ? -1.967 -2.943 -10.879 1.00 94.69 80 THR A O 1
ATOM 679 N N . ASN A 1 81 ? 0.120 -3.114 -10.063 1.00 93.81 81 ASN A N 1
ATOM 680 C CA . ASN A 1 81 ? -0.216 -3.868 -8.855 1.00 93.81 81 ASN A CA 1
ATOM 681 C C . ASN A 1 81 ? -0.154 -3.021 -7.568 1.00 93.81 81 ASN A C 1
ATOM 683 O O . ASN A 1 81 ? -0.429 -3.535 -6.479 1.00 93.81 81 ASN A O 1
ATOM 687 N N . LEU A 1 82 ? 0.183 -1.727 -7.658 1.00 94.38 82 LEU A N 1
ATOM 688 C CA . LEU A 1 82 ? 0.182 -0.828 -6.503 1.00 94.38 82 LEU A CA 1
ATOM 689 C C . LEU A 1 82 ? -1.251 -0.484 -6.083 1.00 94.38 82 LEU A C 1
ATOM 691 O O . LEU A 1 82 ? -2.070 -0.009 -6.870 1.00 94.38 82 LEU A O 1
ATOM 695 N N . ARG A 1 83 ? -1.558 -0.659 -4.795 1.00 92.25 83 ARG A N 1
ATOM 696 C CA . ARG A 1 83 ? -2.894 -0.409 -4.232 1.00 92.25 83 ARG A CA 1
ATOM 697 C C . ARG A 1 83 ? -3.109 1.065 -3.879 1.00 92.25 83 ARG A C 1
ATOM 699 O O . ARG A 1 83 ? -3.335 1.414 -2.727 1.00 92.25 83 ARG A O 1
ATOM 706 N N . LEU A 1 84 ? -3.056 1.947 -4.877 1.00 94.38 84 LEU A N 1
ATOM 707 C CA . LEU A 1 84 ? -3.193 3.400 -4.681 1.00 94.38 84 LEU A CA 1
ATOM 708 C C . LEU A 1 84 ? -4.645 3.872 -4.460 1.00 94.38 84 LEU A C 1
ATOM 710 O O . LEU A 1 84 ? -4.873 5.036 -4.138 1.00 94.38 84 LEU A O 1
ATOM 714 N N . ARG A 1 85 ? -5.640 2.988 -4.614 1.00 89.12 85 ARG 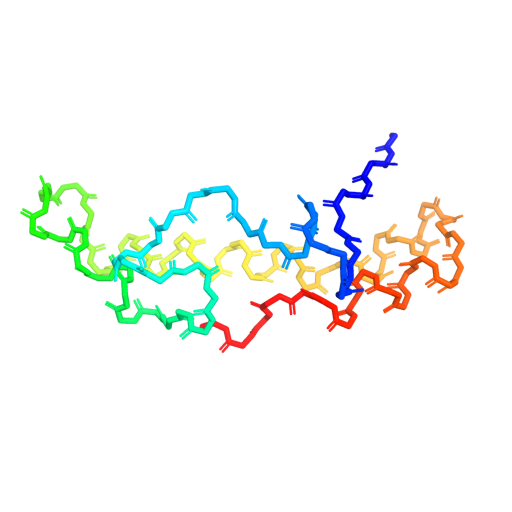A N 1
ATOM 715 C CA . ARG A 1 85 ? -7.079 3.298 -4.463 1.00 89.12 85 ARG A CA 1
ATOM 716 C C . ARG A 1 85 ? -7.700 2.756 -3.168 1.00 89.12 85 ARG A C 1
ATOM 718 O O . ARG A 1 85 ? -8.908 2.565 -3.106 1.00 89.12 85 ARG A O 1
ATOM 725 N N . LEU A 1 86 ? -6.856 2.495 -2.173 1.00 81.75 86 LEU A N 1
ATOM 726 C CA . LEU A 1 86 ? -7.230 2.028 -0.837 1.00 81.75 86 LEU A CA 1
ATOM 727 C C . LEU A 1 86 ? -7.949 3.092 -0.004 1.00 81.75 86 LEU A C 1
ATOM 729 O O . LEU A 1 86 ? -7.449 4.251 0.010 1.00 81.75 86 LEU A O 1
#

pLDDT: mean 93.94, std 3.89, range [81.75, 98.12]

Radius of gyration: 15.24 Å; chains: 1; bounding box: 32×30×40 Å

Foldseek 3Di:
DDDDQADPPDPVGPWDPDDQQNHGDPDDLVSQCVCCVVDVVSDSVVSVVVVVVVLVVVVCLLVVCVVVVPPPVVSVVVVVVDPNVD